Protein AF-A0A7S2JKL6-F1 (afdb_monomer)

Solvent-accessible surface area (backbone atoms only — not comparable to full-atom values): 9842 Å² total; per-residue (Å²): 144,80,83,82,85,79,84,84,79,91,78,81,78,87,81,76,80,72,81,74,70,82,68,76,76,74,74,83,72,77,76,78,55,70,67,56,38,49,52,52,31,56,63,64,42,52,59,34,51,50,16,35,74,69,52,39,92,66,71,89,55,72,91,71,68,68,82,74,81,75,79,76,69,54,67,70,46,53,72,76,42,50,67,68,73,52,48,35,47,57,35,20,49,51,19,27,51,52,41,49,51,34,44,43,39,83,54,45,84,79,69,67,76,50,66,58,54,54,28,49,53,41,50,49,24,59,75,70,69,45,67,48,63,40,17,19,50,48,18,30,67,65,36,51,65,60,36,52,73,72,64,55,46,54,75,80,79,78,86,125

Sequence (160 aa):
LLMPPAPASSYFPNLFSSSEKKINQPSELKPLSPRLCKALFCATMINPVISVCANEYRSLVPFLKRRSDRGRTAAVYRTIFYFARLKPRLLFVIGSALRALQLTTAVRLVFDPSIGVGAGLNLMALATASRWPSALLLGWAVSKPFWIFLRAGPPERKVQ

pLDDT: mean 76.05, std 14.05, range [48.41, 95.38]

Structure (mmCIF, N/CA/C/O backbone):
data_AF-A0A7S2JKL6-F1
#
_entry.id   AF-A0A7S2JKL6-F1
#
loop_
_atom_site.group_PDB
_atom_site.id
_atom_site.type_symbol
_atom_site.label_atom_id
_atom_site.label_alt_id
_atom_site.label_comp_id
_atom_site.label_asym_id
_atom_site.label_entity_id
_atom_site.label_seq_id
_atom_site.pdbx_PDB_ins_code
_atom_site.Cartn_x
_atom_site.Cartn_y
_atom_site.Cartn_z
_atom_site.occupancy
_atom_site.B_iso_or_equiv
_atom_site.auth_seq_id
_atom_site.auth_comp_id
_atom_site.auth_asym_id
_atom_site.auth_atom_id
_atom_site.pdbx_PDB_model_num
ATOM 1 N N . LEU A 1 1 ? -63.057 10.331 8.851 1.00 56.69 1 LEU A N 1
ATOM 2 C CA . LEU A 1 1 ? -63.066 9.389 7.708 1.00 56.69 1 LEU A CA 1
ATOM 3 C C . LEU A 1 1 ? -61.700 9.435 7.030 1.00 56.69 1 LEU A C 1
ATOM 5 O O . LEU A 1 1 ? -61.529 10.178 6.080 1.00 56.69 1 LEU A O 1
ATOM 9 N N . LEU A 1 2 ? -60.713 8.718 7.569 1.00 55.28 2 LEU A N 1
ATOM 10 C CA . LEU A 1 2 ? -59.395 8.513 6.954 1.00 55.28 2 LEU A CA 1
ATOM 11 C C . LEU A 1 2 ? -58.924 7.124 7.407 1.00 55.28 2 LEU A C 1
ATOM 13 O O . LEU A 1 2 ? -58.868 6.851 8.605 1.00 55.28 2 LEU A O 1
ATOM 17 N N . MET A 1 3 ? -58.752 6.230 6.434 1.00 56.31 3 MET A N 1
ATOM 18 C CA . MET A 1 3 ? -58.515 4.793 6.608 1.00 56.31 3 MET A CA 1
ATOM 19 C C . MET A 1 3 ? -57.124 4.488 7.190 1.00 56.31 3 MET A C 1
ATOM 21 O O . MET A 1 3 ? -56.181 5.233 6.919 1.00 56.31 3 MET A O 1
ATOM 25 N N . PRO A 1 4 ? -56.960 3.369 7.919 1.00 70.38 4 PRO A N 1
ATOM 26 C CA . PRO A 1 4 ? -55.643 2.850 8.276 1.00 70.38 4 PRO A CA 1
ATOM 27 C C . PRO A 1 4 ? -54.929 2.220 7.058 1.00 70.38 4 PRO A C 1
ATOM 29 O O . PRO A 1 4 ? -55.597 1.699 6.159 1.00 70.38 4 PRO A O 1
ATOM 32 N N . PRO A 1 5 ? -53.582 2.239 7.011 1.00 68.50 5 PRO A N 1
ATOM 33 C CA . PRO A 1 5 ? -52.814 1.624 5.932 1.00 68.50 5 PRO A CA 1
ATOM 34 C C . PRO A 1 5 ? -52.840 0.090 6.013 1.00 68.50 5 PRO A C 1
ATOM 36 O O . PRO A 1 5 ? -52.746 -0.501 7.089 1.00 68.50 5 PRO A O 1
ATOM 39 N N . ALA A 1 6 ? -52.958 -0.544 4.846 1.00 66.38 6 ALA A N 1
ATOM 40 C CA . ALA A 1 6 ? -52.971 -1.992 4.676 1.00 66.38 6 ALA A CA 1
ATOM 41 C C . ALA A 1 6 ? -51.590 -2.628 4.954 1.00 66.38 6 ALA A C 1
ATOM 43 O O . ALA A 1 6 ? -50.562 -2.021 4.639 1.00 66.38 6 ALA A O 1
ATOM 44 N N . PRO A 1 7 ? -51.536 -3.864 5.488 1.00 64.12 7 PRO A N 1
ATOM 45 C CA . PRO A 1 7 ? -50.284 -4.588 5.680 1.00 64.12 7 PRO A CA 1
ATOM 46 C C . PRO A 1 7 ? -49.712 -5.043 4.329 1.00 64.12 7 PRO A C 1
ATOM 48 O O . PRO A 1 7 ? -50.353 -5.786 3.582 1.00 64.12 7 PRO A O 1
ATOM 51 N N . ALA A 1 8 ? -48.490 -4.605 4.013 1.00 63.81 8 ALA A N 1
ATOM 52 C CA . ALA A 1 8 ? -47.764 -5.054 2.832 1.00 63.81 8 ALA A CA 1
ATOM 53 C C . ALA A 1 8 ? -47.378 -6.532 2.991 1.00 63.81 8 ALA A C 1
ATOM 55 O O . ALA A 1 8 ? -46.540 -6.906 3.811 1.00 63.81 8 ALA A O 1
ATOM 56 N N . SER A 1 9 ? -48.067 -7.353 2.205 1.00 57.69 9 SER A N 1
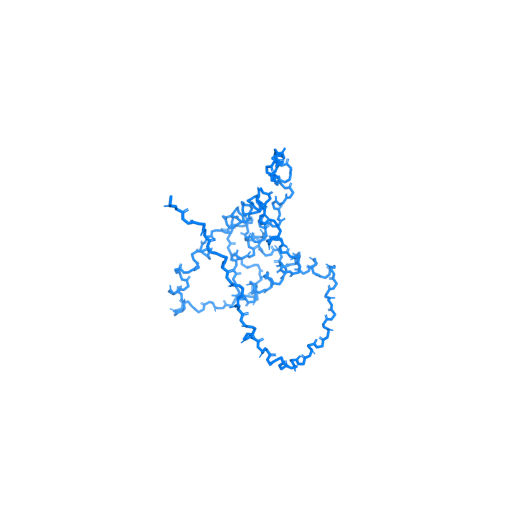ATOM 57 C CA . SER A 1 9 ? -47.956 -8.799 2.119 1.00 57.69 9 SER A CA 1
ATOM 58 C C . SER A 1 9 ? -46.549 -9.258 1.724 1.00 57.69 9 SER A C 1
ATOM 60 O O . SER A 1 9 ? -45.962 -8.826 0.733 1.00 57.69 9 SER A O 1
ATOM 62 N N . SER A 1 10 ? -46.042 -10.182 2.527 1.00 58.50 10 SER A N 1
ATOM 63 C CA . SER A 1 10 ? -44.852 -10.998 2.356 1.00 58.50 10 SER A CA 1
ATOM 64 C C . SER A 1 10 ? -45.034 -12.050 1.256 1.00 58.50 10 SER A C 1
ATOM 66 O O . SER A 1 10 ? -45.542 -13.127 1.544 1.00 58.50 10 SER A O 1
ATOM 68 N N . TYR A 1 11 ? -44.584 -11.788 0.026 1.00 50.41 11 TYR A N 1
ATOM 69 C CA . TYR A 1 11 ? -44.422 -12.826 -1.004 1.00 50.41 11 TYR A CA 1
ATOM 70 C C . TYR A 1 11 ? -43.286 -12.472 -1.975 1.00 50.41 11 TYR A C 1
ATOM 72 O O . TYR A 1 11 ? -43.510 -11.913 -3.043 1.00 50.41 11 TYR A O 1
ATOM 80 N N . PHE A 1 12 ? -42.053 -12.839 -1.620 1.00 58.19 12 PHE A N 1
ATOM 81 C CA . PHE A 1 12 ? -41.005 -13.088 -2.612 1.00 58.19 12 PHE A CA 1
ATOM 82 C C . PHE A 1 12 ? -40.771 -14.601 -2.668 1.00 58.19 12 PHE A C 1
ATOM 84 O O . PHE A 1 12 ? -40.204 -15.159 -1.726 1.00 58.19 12 PHE A O 1
ATOM 91 N N . PRO A 1 13 ? -41.238 -15.299 -3.717 1.00 56.22 13 PRO A N 1
ATOM 92 C CA . PRO A 1 13 ? -40.953 -16.713 -3.881 1.00 56.22 13 PRO A CA 1
ATOM 93 C C . PRO A 1 13 ? -39.463 -16.903 -4.184 1.00 56.22 13 PRO A C 1
ATOM 95 O O . PRO A 1 13 ? -38.882 -16.219 -5.028 1.00 56.22 13 PRO A O 1
ATOM 98 N N . ASN A 1 14 ? -38.863 -17.850 -3.467 1.00 52.84 14 ASN A N 1
ATOM 99 C CA . ASN A 1 14 ? -37.499 -18.343 -3.629 1.00 52.84 14 ASN A CA 1
ATOM 100 C C . ASN A 1 14 ? -37.265 -18.868 -5.058 1.00 52.84 14 ASN A C 1
ATOM 102 O O . ASN A 1 14 ? -37.417 -20.057 -5.324 1.00 52.84 14 ASN A O 1
ATOM 106 N N . LEU A 1 15 ? -36.889 -17.980 -5.979 1.00 56.62 15 LEU A N 1
ATOM 107 C CA . LEU A 1 15 ? -36.616 -18.291 -7.390 1.00 56.62 15 LEU A CA 1
ATOM 108 C C . LEU A 1 15 ? -35.116 -18.359 -7.717 1.00 56.62 15 LEU A C 1
ATOM 110 O O . LEU A 1 15 ? -34.722 -18.298 -8.876 1.00 56.62 15 LEU A O 1
ATOM 114 N N . PHE A 1 16 ? -34.272 -18.545 -6.701 1.00 56.09 16 PHE A N 1
ATOM 115 C CA . PHE A 1 16 ? -32.878 -18.951 -6.876 1.00 56.09 16 PHE A CA 1
ATOM 116 C C . PHE A 1 16 ? -32.706 -20.395 -6.406 1.00 56.09 16 PHE A C 1
ATOM 118 O O . PHE A 1 16 ? -32.078 -20.683 -5.390 1.00 56.09 16 PHE A O 1
ATOM 125 N N . SER A 1 17 ? -33.278 -21.321 -7.179 1.00 49.59 17 SER A N 1
ATOM 126 C CA . SER A 1 17 ? -32.858 -22.722 -7.180 1.00 49.59 17 SER A CA 1
ATOM 127 C C . SER A 1 17 ? -31.465 -22.785 -7.808 1.00 49.59 17 SER A C 1
ATOM 129 O O . SER A 1 17 ? -31.304 -23.079 -8.994 1.00 49.59 17 SER A O 1
ATOM 131 N N . SER A 1 18 ? -30.458 -22.431 -7.011 1.00 49.31 18 SER A N 1
ATOM 132 C CA . SER A 1 18 ? -29.049 -22.618 -7.326 1.00 49.31 18 SER A CA 1
ATOM 133 C C . SER A 1 18 ? -28.808 -24.099 -7.576 1.00 49.31 18 SER A C 1
ATOM 135 O O . SER A 1 18 ? -28.684 -24.898 -6.653 1.00 49.31 18 SER A O 1
ATOM 137 N N . SER A 1 19 ? -28.731 -24.464 -8.852 1.00 51.53 19 SER A N 1
ATOM 138 C CA . SER A 1 19 ? -28.048 -25.670 -9.293 1.00 51.53 19 SER A CA 1
ATOM 139 C C . SER A 1 19 ? -26.572 -25.513 -8.921 1.00 51.53 19 SER A C 1
ATOM 141 O O . SER A 1 19 ? -25.751 -25.115 -9.750 1.00 51.53 19 SER A O 1
ATOM 143 N N . GLU A 1 20 ? -26.241 -25.786 -7.658 1.00 53.03 20 GLU A N 1
ATOM 144 C CA . GLU A 1 20 ? -24.879 -25.960 -7.169 1.00 53.03 20 GLU A CA 1
ATOM 145 C C . GLU A 1 20 ? -24.273 -27.155 -7.903 1.00 53.03 20 GLU A C 1
ATOM 147 O O . GLU A 1 20 ? -24.290 -28.303 -7.458 1.00 53.03 20 GLU A O 1
ATOM 152 N N . LYS A 1 21 ? -23.716 -26.880 -9.086 1.00 53.75 21 LYS A N 1
ATOM 153 C CA . LYS A 1 21 ? -22.647 -27.704 -9.628 1.00 53.75 21 LYS A CA 1
ATOM 154 C C . LYS A 1 21 ? -21.619 -27.821 -8.510 1.00 53.75 21 LYS A C 1
ATOM 156 O O . LYS A 1 21 ? -21.049 -26.811 -8.106 1.00 53.75 21 LYS A O 1
ATOM 161 N N . LYS A 1 22 ? -21.415 -29.048 -8.025 1.00 48.41 22 LYS A N 1
ATOM 162 C CA . LYS A 1 22 ? -20.293 -29.478 -7.185 1.00 48.41 22 LYS A CA 1
ATOM 163 C C . LYS A 1 22 ? -18.999 -29.068 -7.897 1.00 48.41 22 LYS A C 1
ATOM 165 O O . LYS A 1 22 ? -18.426 -29.825 -8.675 1.00 48.41 22 LYS A O 1
ATOM 170 N N . ILE A 1 23 ? -18.592 -27.816 -7.717 1.00 62.75 23 ILE A N 1
ATOM 171 C CA . ILE A 1 23 ? -17.283 -27.331 -8.124 1.00 62.75 23 ILE A CA 1
ATOM 172 C C . ILE A 1 23 ? -16.330 -28.091 -7.219 1.00 62.75 23 ILE A C 1
ATOM 174 O O . ILE A 1 23 ? -16.382 -27.945 -5.999 1.00 62.75 23 ILE A O 1
ATOM 178 N N . ASN A 1 24 ? -15.553 -28.981 -7.836 1.00 58.41 24 ASN A N 1
ATOM 179 C CA . ASN A 1 24 ? -14.502 -29.759 -7.200 1.00 58.41 24 ASN A CA 1
ATOM 180 C C . ASN A 1 24 ? -13.795 -28.890 -6.160 1.00 58.41 24 ASN A C 1
ATOM 182 O O . ASN A 1 24 ? -13.234 -27.853 -6.521 1.00 58.41 24 ASN A O 1
ATOM 186 N N . GLN A 1 25 ? -13.889 -29.289 -4.885 1.00 57.91 25 GLN A N 1
ATOM 187 C CA . GLN A 1 25 ? -13.210 -28.604 -3.793 1.00 57.91 25 GLN A CA 1
ATOM 188 C C . GLN A 1 25 ? -11.745 -28.433 -4.204 1.00 57.91 25 GLN A C 1
ATOM 190 O O . GLN A 1 25 ? -11.070 -29.441 -4.436 1.00 57.91 25 GLN A O 1
ATOM 195 N N . PRO A 1 26 ? -11.255 -27.191 -4.366 1.00 60.66 26 PRO A N 1
ATOM 196 C CA . PRO A 1 26 ? -9.849 -26.977 -4.636 1.00 60.66 26 PRO A CA 1
ATOM 197 C C . PRO A 1 26 ? -9.093 -27.579 -3.457 1.00 60.66 26 PRO A C 1
ATOM 199 O O . PRO A 1 26 ? -9.342 -27.210 -2.311 1.00 60.66 26 PRO A O 1
ATOM 202 N N . SER A 1 27 ? -8.231 -28.551 -3.755 1.00 69.44 27 SER A N 1
ATOM 203 C CA . SER A 1 27 ? -7.309 -29.187 -2.816 1.00 69.44 27 SER A CA 1
ATOM 204 C C . SER A 1 27 ? -6.823 -28.170 -1.786 1.00 69.44 27 SER A C 1
ATOM 206 O O . SER A 1 27 ? -6.247 -27.156 -2.190 1.00 69.44 27 SER A O 1
ATOM 208 N N . GLU A 1 28 ? -7.099 -28.421 -0.498 1.00 71.19 28 GLU A N 1
ATOM 209 C CA . GLU A 1 28 ? -6.776 -27.522 0.614 1.00 71.19 28 GLU A CA 1
ATOM 210 C C . GLU A 1 28 ? -5.312 -27.074 0.531 1.00 71.19 28 GLU A C 1
ATOM 212 O O . GLU A 1 28 ? -4.374 -27.783 0.905 1.00 71.19 28 GLU A O 1
ATOM 217 N N . LEU A 1 29 ? -5.107 -25.869 0.008 1.00 75.31 29 LEU A N 1
ATOM 218 C CA . LEU A 1 29 ? -3.808 -25.225 -0.004 1.00 75.31 29 LEU A CA 1
ATOM 219 C C . LEU A 1 29 ? -3.472 -24.886 1.445 1.00 75.31 29 LEU A C 1
ATOM 221 O O . LEU A 1 29 ? -4.105 -24.017 2.047 1.00 75.31 29 LEU A O 1
ATOM 225 N N . LYS A 1 30 ? -2.471 -25.575 2.007 1.00 83.62 30 LYS A N 1
ATOM 226 C CA . LYS A 1 30 ? -1.970 -25.268 3.349 1.00 83.62 30 LYS A CA 1
ATOM 227 C C . LYS A 1 30 ? -1.635 -23.772 3.422 1.00 83.62 30 LYS A C 1
ATOM 229 O O . LYS A 1 30 ? -0.841 -23.297 2.603 1.00 83.62 30 LYS A O 1
ATOM 234 N N . PRO A 1 31 ? -2.214 -23.023 4.376 1.00 83.56 31 PRO A N 1
ATOM 235 C CA . PRO A 1 31 ? -1.963 -21.596 4.482 1.00 83.56 31 PRO A CA 1
ATOM 236 C C . PRO A 1 31 ? -0.472 -21.347 4.723 1.00 83.56 31 PRO A C 1
ATOM 238 O O . PRO A 1 31 ? 0.174 -22.033 5.519 1.00 83.56 31 PRO A O 1
ATOM 241 N N . LEU A 1 32 ? 0.087 -20.357 4.022 1.00 83.12 32 LEU A N 1
ATOM 242 C CA . LEU A 1 32 ? 1.479 -19.958 4.209 1.00 83.12 32 LEU A CA 1
ATOM 243 C C . LEU A 1 32 ? 1.732 -19.543 5.661 1.00 83.12 32 LEU A C 1
ATOM 245 O O . LEU A 1 32 ? 0.938 -18.827 6.274 1.00 83.12 32 LEU A O 1
ATOM 249 N N . SER A 1 33 ? 2.889 -19.949 6.189 1.00 89.69 33 SER A N 1
ATOM 250 C CA . SER A 1 33 ? 3.310 -19.561 7.534 1.00 89.69 33 SER A CA 1
ATOM 251 C C . SER A 1 33 ? 3.326 -18.030 7.675 1.00 89.69 33 SER A C 1
ATOM 253 O O . SER A 1 33 ? 3.933 -17.348 6.841 1.00 89.69 33 SER A O 1
ATOM 255 N N . PRO A 1 34 ? 2.759 -17.459 8.757 1.00 85.25 34 PRO A N 1
ATOM 256 C CA . PRO A 1 34 ? 2.760 -16.014 8.991 1.00 85.25 34 PRO A CA 1
ATOM 257 C C . PRO A 1 34 ? 4.159 -15.388 8.959 1.00 85.25 34 PRO A C 1
ATOM 259 O O . PRO A 1 34 ? 4.314 -14.225 8.585 1.00 85.25 34 PRO A O 1
ATOM 262 N N . ARG A 1 35 ? 5.193 -16.155 9.335 1.00 87.50 35 ARG A N 1
ATOM 263 C CA . ARG A 1 35 ? 6.595 -15.715 9.290 1.00 87.50 35 ARG A CA 1
ATOM 264 C C . ARG A 1 35 ? 7.071 -15.497 7.854 1.00 87.50 35 ARG A C 1
ATOM 266 O O . ARG A 1 35 ? 7.705 -14.483 7.583 1.00 87.50 35 ARG A O 1
ATOM 273 N N . LEU A 1 36 ? 6.708 -16.396 6.938 1.00 87.44 36 LEU A N 1
ATOM 274 C CA . LEU A 1 36 ? 7.037 -16.271 5.518 1.00 87.44 36 LEU A CA 1
ATOM 275 C C . LEU A 1 36 ? 6.305 -15.090 4.884 1.00 87.44 36 LEU A C 1
ATOM 277 O O . LEU A 1 36 ? 6.929 -14.306 4.178 1.00 87.44 36 LEU A O 1
ATOM 281 N N . CYS A 1 37 ? 5.023 -14.893 5.199 1.00 84.56 37 CYS A N 1
ATOM 282 C CA . CYS A 1 37 ? 4.271 -13.732 4.717 1.00 84.56 37 CYS A CA 1
ATOM 283 C C . CYS A 1 37 ? 4.912 -12.411 5.162 1.00 84.56 37 CYS A C 1
ATOM 285 O O . CYS A 1 37 ? 5.039 -11.490 4.360 1.00 84.56 37 CYS A O 1
ATOM 287 N N . LYS A 1 38 ? 5.370 -12.327 6.419 1.00 83.38 38 LYS A N 1
ATOM 288 C CA . LYS A 1 38 ? 6.109 -11.160 6.921 1.00 83.38 38 LYS A CA 1
ATOM 289 C C . LYS A 1 38 ? 7.446 -10.981 6.205 1.00 83.38 38 LYS A C 1
ATOM 291 O O . LYS A 1 38 ? 7.749 -9.870 5.792 1.00 83.38 38 LYS A O 1
ATOM 296 N N . ALA A 1 39 ? 8.219 -12.051 6.027 1.00 85.94 39 ALA A N 1
ATOM 297 C CA . ALA A 1 39 ? 9.499 -11.989 5.324 1.00 85.94 39 ALA A CA 1
ATOM 298 C C . ALA A 1 39 ? 9.326 -11.521 3.869 1.00 85.94 39 ALA A C 1
ATOM 300 O O . ALA A 1 39 ? 10.023 -10.609 3.432 1.00 85.94 39 ALA A O 1
ATOM 301 N N . LEU A 1 40 ? 8.344 -12.072 3.149 1.00 85.12 40 LEU A N 1
ATOM 302 C CA . LEU A 1 40 ? 7.994 -11.664 1.787 1.00 85.12 40 LEU A CA 1
ATOM 303 C C . LEU A 1 40 ? 7.506 -10.216 1.738 1.00 85.12 40 LEU A C 1
ATOM 305 O 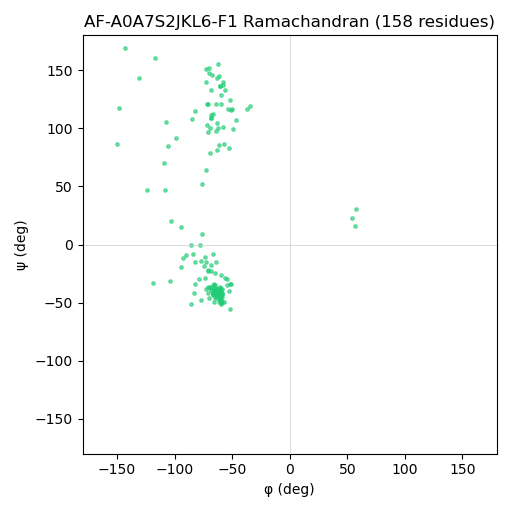O . LEU A 1 40 ? 7.909 -9.456 0.858 1.00 85.12 40 LEU A O 1
ATOM 309 N N . PHE A 1 41 ? 6.677 -9.802 2.695 1.00 82.94 41 PHE A N 1
ATOM 310 C CA . PHE A 1 41 ? 6.241 -8.414 2.796 1.00 82.94 41 PHE A CA 1
ATOM 311 C C . PHE A 1 41 ? 7.435 -7.472 2.993 1.00 82.94 41 PHE A C 1
ATOM 313 O O . PHE A 1 41 ? 7.603 -6.533 2.221 1.00 82.94 41 PHE A O 1
ATOM 320 N N . CYS A 1 42 ? 8.320 -7.758 3.951 1.00 84.19 42 CYS A N 1
ATOM 321 C CA . CYS A 1 42 ? 9.519 -6.957 4.192 1.00 84.19 42 CYS A CA 1
ATOM 322 C C . CYS A 1 42 ? 10.434 -6.912 2.961 1.00 84.19 42 CYS A C 1
ATOM 324 O O . CYS A 1 42 ? 10.832 -5.829 2.541 1.00 84.19 42 CYS A O 1
ATOM 326 N N . ALA A 1 43 ? 10.713 -8.060 2.339 1.00 84.00 43 ALA A N 1
ATOM 327 C CA . ALA A 1 43 ? 11.566 -8.141 1.154 1.00 84.00 43 ALA A CA 1
ATOM 328 C C . ALA A 1 43 ? 10.997 -7.326 -0.019 1.00 84.00 43 ALA A C 1
ATOM 330 O O . ALA A 1 43 ? 11.719 -6.589 -0.690 1.00 84.00 43 ALA A O 1
ATOM 331 N N . THR A 1 44 ? 9.683 -7.397 -0.236 1.00 79.94 44 THR A N 1
ATOM 332 C CA . THR A 1 44 ? 9.014 -6.647 -1.307 1.00 79.94 44 THR A CA 1
ATOM 333 C C . THR A 1 44 ? 8.871 -5.149 -0.988 1.00 79.94 44 THR A C 1
ATOM 335 O O . THR A 1 44 ? 8.694 -4.347 -1.906 1.00 79.94 44 THR A O 1
ATOM 338 N N . MET A 1 45 ? 8.984 -4.739 0.281 1.00 80.88 45 MET A N 1
ATOM 339 C CA . MET A 1 45 ? 8.908 -3.338 0.724 1.00 80.88 45 MET A CA 1
ATOM 340 C C . MET A 1 45 ? 10.226 -2.561 0.582 1.00 80.88 45 MET A C 1
ATOM 342 O O . MET A 1 45 ? 10.208 -1.332 0.569 1.00 80.88 45 MET A O 1
ATOM 346 N N . ILE A 1 46 ? 11.362 -3.233 0.385 1.00 84.38 46 ILE A N 1
ATOM 347 C CA . ILE A 1 46 ? 12.661 -2.563 0.196 1.00 84.38 46 ILE A CA 1
ATOM 348 C C . ILE A 1 46 ? 12.628 -1.625 -1.027 1.00 84.38 46 ILE A C 1
ATOM 350 O O . ILE A 1 46 ? 13.026 -0.463 -0.946 1.00 84.38 46 ILE A O 1
ATOM 354 N N . ASN A 1 47 ? 12.079 -2.094 -2.152 1.00 79.25 47 ASN A N 1
ATOM 355 C CA . ASN A 1 47 ? 11.964 -1.305 -3.384 1.00 79.25 47 ASN A CA 1
ATOM 356 C C . ASN A 1 47 ? 11.143 -0.007 -3.227 1.00 79.25 47 ASN A C 1
ATOM 358 O O . ASN A 1 47 ? 11.630 1.054 -3.637 1.00 79.25 47 ASN A O 1
ATOM 362 N N . PRO A 1 48 ? 9.913 -0.030 -2.672 1.00 78.38 48 PRO A N 1
ATOM 363 C CA . PRO A 1 48 ? 9.151 1.195 -2.462 1.00 78.38 48 PRO A CA 1
ATOM 364 C C . PRO A 1 48 ? 9.791 2.119 -1.423 1.00 78.38 48 PRO A C 1
ATOM 366 O O . PRO A 1 48 ? 9.758 3.325 -1.646 1.00 78.38 48 PRO A O 1
ATOM 369 N N . VAL A 1 49 ? 10.431 1.605 -0.360 1.00 82.62 49 VAL A N 1
ATOM 370 C CA . VAL A 1 49 ? 11.155 2.451 0.614 1.00 82.62 49 VAL A CA 1
ATOM 371 C C . VAL A 1 49 ? 12.216 3.275 -0.100 1.00 82.62 49 VAL A C 1
ATOM 373 O O . VAL A 1 49 ? 12.239 4.499 0.006 1.00 82.62 49 VAL A O 1
ATOM 376 N N . ILE A 1 50 ? 13.033 2.620 -0.919 1.00 82.06 50 ILE A N 1
ATOM 377 C CA . ILE A 1 50 ? 14.105 3.290 -1.652 1.00 82.06 50 ILE A CA 1
ATOM 378 C C . ILE A 1 50 ? 13.534 4.267 -2.681 1.00 82.06 50 ILE A C 1
ATOM 380 O O . ILE A 1 50 ? 14.035 5.382 -2.804 1.00 82.06 50 ILE A O 1
ATOM 384 N N . SER A 1 51 ? 12.442 3.904 -3.361 1.00 77.00 51 SER A N 1
ATOM 385 C CA . SER A 1 51 ? 11.758 4.798 -4.308 1.00 77.00 51 SER A CA 1
ATOM 386 C C . SER A 1 51 ? 11.201 6.057 -3.627 1.00 77.00 51 SER A C 1
ATOM 388 O O . SER A 1 51 ? 11.253 7.149 -4.192 1.00 77.00 51 SER A O 1
ATOM 390 N N . VAL A 1 52 ? 10.677 5.932 -2.403 1.00 77.94 52 VAL A N 1
ATOM 391 C CA . VAL A 1 52 ? 10.182 7.063 -1.601 1.00 77.94 52 VAL A CA 1
ATOM 392 C C . VAL A 1 52 ? 11.344 7.935 -1.117 1.00 77.94 52 VAL A C 1
ATOM 394 O O . VAL A 1 52 ? 11.297 9.158 -1.287 1.00 77.94 52 VAL A O 1
ATOM 397 N N . CYS A 1 53 ? 12.413 7.329 -0.593 1.00 81.44 53 CYS A N 1
ATOM 398 C CA . CYS A 1 53 ? 13.614 8.042 -0.155 1.00 81.44 53 CYS A CA 1
ATOM 399 C C . CYS A 1 53 ? 14.263 8.814 -1.314 1.00 81.44 53 CYS A C 1
ATOM 401 O O . CYS A 1 53 ? 14.481 10.021 -1.201 1.00 81.44 53 CYS A O 1
ATOM 403 N N . ALA A 1 54 ? 14.470 8.160 -2.459 1.00 81.81 54 ALA A N 1
ATOM 404 C CA . ALA A 1 54 ? 15.049 8.764 -3.657 1.00 81.81 54 ALA A CA 1
ATOM 405 C C . ALA A 1 54 ? 14.092 9.725 -4.388 1.00 81.81 54 ALA A C 1
ATOM 407 O O . ALA A 1 54 ? 14.535 10.494 -5.232 1.00 81.81 54 ALA A O 1
ATOM 408 N N . ASN A 1 55 ? 12.788 9.698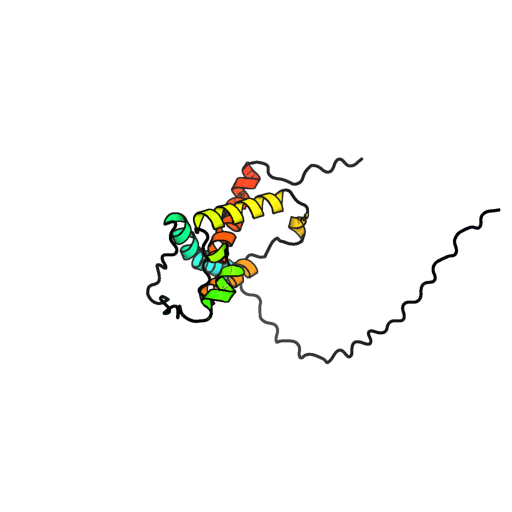 -4.077 1.00 82.25 55 ASN A N 1
ATOM 409 C CA . ASN A 1 55 ? 11.729 10.436 -4.785 1.00 82.25 55 ASN A CA 1
ATOM 410 C C . ASN A 1 55 ? 11.630 10.135 -6.292 1.00 82.25 55 ASN A C 1
ATOM 412 O O . ASN A 1 55 ? 10.985 10.869 -7.042 1.00 82.25 55 ASN A O 1
ATOM 416 N N . GLU A 1 56 ? 12.253 9.050 -6.730 1.00 78.81 56 GLU A N 1
ATOM 417 C CA . GLU A 1 56 ? 12.323 8.619 -8.114 1.00 78.81 56 GLU A CA 1
ATOM 418 C C . GLU A 1 56 ? 11.951 7.145 -8.190 1.00 78.81 56 GLU A C 1
ATOM 420 O O . GLU A 1 56 ? 12.323 6.337 -7.340 1.00 78.81 56 GLU A O 1
ATOM 425 N N . TYR A 1 57 ? 11.258 6.763 -9.259 1.00 67.81 57 TYR A N 1
ATOM 426 C CA . TYR A 1 57 ? 10.966 5.363 -9.564 1.00 67.81 57 TYR A CA 1
ATOM 427 C C . TYR A 1 57 ? 12.196 4.646 -10.140 1.00 67.81 57 TYR A C 1
ATOM 429 O O . TYR A 1 57 ? 12.142 4.048 -11.222 1.00 67.81 57 TYR A O 1
ATOM 437 N N . ARG A 1 58 ? 13.331 4.736 -9.449 1.00 66.44 58 ARG A N 1
ATOM 438 C CA . ARG A 1 58 ? 14.572 4.086 -9.852 1.00 66.44 58 ARG A CA 1
ATOM 439 C C . ARG A 1 58 ? 14.539 2.653 -9.329 1.00 66.44 58 ARG A C 1
ATOM 441 O O . ARG A 1 58 ? 14.602 2.413 -8.131 1.00 66.44 58 ARG A O 1
ATOM 448 N N . SER A 1 59 ? 14.373 1.688 -10.233 1.00 62.12 59 SER A N 1
ATOM 449 C CA . SER A 1 59 ? 14.480 0.277 -9.858 1.00 62.12 59 SER A CA 1
ATOM 450 C C . SER A 1 59 ? 15.946 -0.036 -9.578 1.00 62.12 59 SER A C 1
ATOM 452 O O . SER A 1 59 ? 16.782 0.141 -10.463 1.00 62.12 59 SER A O 1
ATOM 454 N N . LEU A 1 60 ? 16.251 -0.485 -8.359 1.00 63.19 60 LEU A N 1
ATOM 455 C CA . LEU A 1 60 ? 17.590 -0.948 -7.989 1.00 63.19 60 LEU A CA 1
ATOM 456 C C . LEU A 1 60 ? 17.941 -2.314 -8.574 1.00 63.19 60 LEU A C 1
ATOM 458 O O . LEU A 1 60 ? 19.094 -2.720 -8.503 1.00 63.19 60 LEU A O 1
ATOM 462 N N . VAL A 1 61 ? 16.963 -3.024 -9.139 1.00 62.88 61 VAL A N 1
ATOM 463 C CA . VAL A 1 61 ? 17.165 -4.355 -9.707 1.00 62.88 61 VAL A CA 1
ATOM 464 C C . VAL A 1 61 ? 17.315 -4.199 -11.226 1.00 62.88 61 VAL A C 1
ATOM 466 O O . VAL A 1 61 ? 16.306 -4.195 -11.937 1.00 62.88 61 VAL A O 1
ATOM 469 N N . PRO A 1 62 ? 18.543 -4.044 -11.764 1.00 58.06 62 PRO A N 1
ATOM 470 C CA . PRO A 1 62 ? 18.757 -3.833 -13.198 1.00 58.06 62 PRO A CA 1
ATOM 471 C C . PRO A 1 62 ? 18.211 -4.989 -14.050 1.00 58.06 62 PRO A C 1
ATOM 473 O O . PRO A 1 62 ? 17.789 -4.762 -15.181 1.00 58.06 62 PRO A O 1
ATOM 476 N N . PHE A 1 63 ? 18.122 -6.199 -13.485 1.00 59.06 63 PHE A N 1
ATOM 477 C CA . PHE A 1 63 ? 17.553 -7.384 -14.136 1.00 59.06 63 PHE A CA 1
ATOM 478 C C . PHE A 1 63 ? 16.054 -7.278 -14.452 1.00 59.06 63 PHE A C 1
ATOM 480 O O . PHE A 1 63 ? 15.581 -7.911 -15.389 1.00 59.06 63 PHE A O 1
ATOM 487 N N . LEU A 1 64 ? 15.300 -6.444 -13.728 1.00 56.75 64 LEU A N 1
ATOM 488 C CA . LEU A 1 64 ? 13.868 -6.217 -13.971 1.00 56.75 64 LEU A CA 1
ATOM 489 C C . LEU A 1 64 ? 13.601 -4.999 -14.864 1.00 56.75 64 LEU A C 1
ATOM 491 O O . LEU A 1 64 ? 12.464 -4.528 -14.958 1.00 56.75 64 LEU A O 1
ATOM 495 N N . LYS A 1 65 ? 14.624 -4.480 -15.555 1.00 56.00 65 LYS A N 1
ATOM 496 C CA . LYS A 1 65 ? 14.496 -3.403 -16.545 1.00 56.00 65 LYS A CA 1
ATOM 497 C C . LYS A 1 65 ? 13.823 -3.937 -17.818 1.00 56.00 65 LYS A C 1
ATOM 499 O O . LYS A 1 65 ? 14.415 -3.984 -18.891 1.00 56.00 65 LYS A O 1
ATOM 504 N N . ARG A 1 66 ? 12.561 -4.358 -17.701 1.00 54.12 66 ARG A N 1
ATOM 505 C CA . ARG A 1 66 ? 11.729 -4.772 -18.831 1.00 54.12 66 ARG A CA 1
ATOM 506 C C . ARG A 1 66 ? 11.521 -3.547 -19.722 1.00 54.12 66 ARG A C 1
ATOM 508 O O . ARG A 1 66 ? 11.048 -2.512 -19.248 1.00 54.12 66 ARG A O 1
ATOM 515 N N . ARG A 1 67 ? 11.937 -3.650 -20.990 1.00 50.41 67 ARG A N 1
ATOM 516 C CA . ARG A 1 67 ? 11.676 -2.670 -22.057 1.00 50.41 67 ARG A CA 1
ATOM 517 C C . ARG A 1 67 ? 10.192 -2.295 -22.001 1.00 50.41 67 ARG A C 1
ATOM 519 O O . ARG A 1 67 ? 9.333 -3.109 -22.314 1.00 50.41 67 ARG A O 1
ATOM 526 N N . SER A 1 68 ? 9.894 -1.086 -21.538 1.00 52.84 68 SER A N 1
ATOM 527 C CA . SER A 1 68 ? 8.550 -0.525 -21.635 1.00 52.84 68 SER A CA 1
ATOM 528 C C . SER A 1 68 ? 8.326 -0.186 -23.104 1.00 52.84 68 SER A C 1
ATOM 530 O O . SER A 1 68 ? 8.878 0.796 -23.600 1.00 52.84 68 SER A O 1
ATOM 532 N N . ASP A 1 69 ? 7.565 -1.029 -23.798 1.00 51.00 69 ASP A N 1
ATOM 533 C CA . ASP A 1 69 ? 7.044 -0.738 -25.130 1.00 51.00 69 ASP A CA 1
ATOM 534 C C . ASP A 1 69 ? 6.080 0.451 -25.014 1.00 51.00 69 ASP A C 1
ATOM 536 O O . ASP A 1 69 ? 4.938 0.338 -24.568 1.00 51.00 69 ASP A O 1
ATOM 540 N N . ARG A 1 70 ? 6.594 1.645 -25.315 1.00 52.75 70 ARG A N 1
ATOM 541 C CA . ARG A 1 70 ? 5.965 2.950 -25.041 1.00 52.75 70 ARG A CA 1
ATOM 542 C C . ARG A 1 70 ? 4.840 3.340 -26.011 1.00 52.75 70 ARG A C 1
ATOM 544 O O . ARG A 1 70 ? 4.281 4.422 -25.859 1.00 52.75 70 ARG A O 1
ATOM 551 N N . GLY A 1 71 ? 4.517 2.516 -27.007 1.00 54.47 71 GLY A N 1
ATOM 552 C CA . GLY A 1 71 ? 3.835 2.991 -28.217 1.00 54.47 71 GLY A CA 1
ATOM 553 C C . GLY A 1 71 ? 2.306 3.081 -28.174 1.00 54.47 71 GLY A C 1
ATOM 554 O O . GLY A 1 71 ? 1.759 4.113 -28.545 1.00 54.47 71 GLY A O 1
ATOM 555 N N . ARG A 1 72 ? 1.589 2.018 -27.773 1.00 52.66 72 ARG A N 1
ATOM 556 C CA . ARG A 1 72 ? 0.148 1.885 -28.110 1.00 52.66 72 ARG A CA 1
ATOM 557 C C . ARG A 1 72 ? -0.827 1.819 -26.935 1.00 52.66 72 ARG A C 1
ATOM 559 O O . ARG A 1 72 ? -1.909 2.383 -27.025 1.00 52.66 72 ARG A O 1
ATOM 566 N N . THR A 1 73 ? -0.455 1.231 -25.802 1.00 54.75 73 THR A N 1
ATOM 567 C CA . THR A 1 73 ? -1.319 1.169 -24.602 1.00 54.75 73 THR A CA 1
ATOM 568 C C . THR A 1 73 ? -1.240 2.426 -23.726 1.00 54.75 73 THR A C 1
ATOM 570 O O . THR A 1 73 ? -2.044 2.607 -22.820 1.00 54.75 73 THR A O 1
ATOM 573 N N . ALA A 1 74 ? -0.320 3.353 -24.004 1.00 57.38 74 ALA A N 1
ATOM 574 C CA . ALA A 1 74 ? -0.060 4.510 -23.146 1.00 57.38 74 ALA A CA 1
ATOM 575 C C . ALA A 1 74 ? -1.196 5.553 -23.093 1.00 57.38 74 ALA A C 1
ATOM 577 O O . ALA A 1 74 ? -1.265 6.306 -22.123 1.00 57.38 74 ALA A O 1
ATOM 578 N N . ALA A 1 75 ? -2.077 5.628 -24.097 1.00 60.62 75 ALA A N 1
ATOM 579 C CA . ALA A 1 75 ? -3.108 6.669 -24.165 1.00 60.62 75 ALA A CA 1
ATOM 580 C C . ALA A 1 75 ? -4.293 6.401 -23.221 1.00 60.62 75 ALA A C 1
ATOM 582 O O . ALA A 1 75 ? -4.656 7.275 -22.442 1.00 60.62 75 ALA A O 1
ATOM 583 N N . VAL A 1 76 ? -4.834 5.178 -23.217 1.00 60.56 76 VAL A N 1
ATOM 584 C CA . VAL A 1 76 ? -5.962 4.793 -22.342 1.00 60.56 76 VAL A CA 1
ATOM 585 C C . VAL A 1 76 ? -5.516 4.698 -20.879 1.00 60.56 76 VAL A C 1
ATOM 587 O O . VAL A 1 76 ? -6.221 5.122 -19.964 1.00 60.56 76 VAL A O 1
ATOM 590 N N . TYR A 1 77 ? -4.290 4.223 -20.644 1.00 58.38 77 TYR A N 1
ATOM 591 C CA . TYR A 1 77 ? -3.723 4.168 -19.298 1.00 58.38 77 TYR A CA 1
ATOM 592 C C . TYR A 1 77 ? -3.370 5.558 -18.741 1.00 58.38 77 TYR A C 1
ATOM 594 O O . TYR A 1 77 ? -3.335 5.729 -17.525 1.00 58.38 77 TYR A O 1
ATOM 602 N N . ARG A 1 78 ? -3.145 6.572 -19.590 1.00 61.16 78 ARG A N 1
ATOM 603 C CA . ARG A 1 78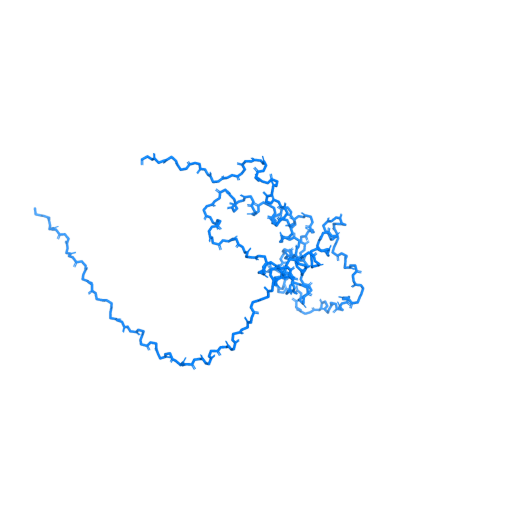 ? -2.835 7.943 -19.145 1.00 61.16 78 ARG A CA 1
ATOM 604 C C . ARG A 1 78 ? -3.996 8.617 -18.417 1.00 61.16 78 ARG A C 1
ATOM 606 O O . ARG A 1 78 ? -3.729 9.391 -17.501 1.00 61.16 78 ARG A O 1
ATOM 613 N N . THR A 1 79 ? -5.238 8.339 -18.808 1.00 63.09 79 THR A N 1
ATOM 614 C CA . THR A 1 79 ? -6.440 8.932 -18.202 1.00 63.09 79 THR A CA 1
ATOM 615 C C . THR A 1 79 ? -6.864 8.193 -16.937 1.00 63.09 79 THR A C 1
ATOM 617 O O . THR A 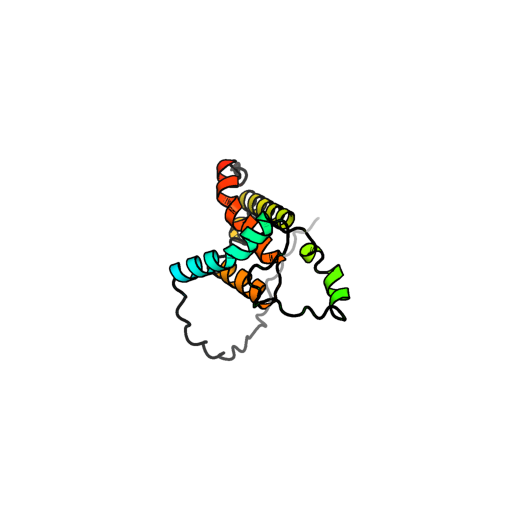1 79 ? -7.171 8.833 -15.938 1.00 63.09 79 THR A O 1
ATOM 620 N N . ILE A 1 80 ? -6.820 6.856 -16.940 1.00 66.25 80 ILE A N 1
ATOM 621 C CA . ILE A 1 80 ? -7.296 6.040 -15.807 1.00 66.25 80 ILE A CA 1
ATOM 622 C C . ILE A 1 80 ? -6.230 5.924 -14.703 1.00 66.25 80 ILE A C 1
ATOM 624 O O . ILE A 1 80 ? -6.551 5.934 -13.517 1.00 66.25 80 ILE A O 1
ATOM 628 N N . PHE A 1 81 ? -4.942 5.880 -15.063 1.00 70.75 81 PHE A N 1
ATOM 629 C CA . PHE A 1 81 ? -3.835 5.731 -14.112 1.00 70.75 81 PHE A CA 1
ATOM 630 C C . PHE A 1 81 ? -3.032 7.019 -13.947 1.00 70.75 81 PHE A C 1
ATOM 632 O O . PHE A 1 81 ? -1.800 6.994 -13.919 1.00 70.75 81 PHE A O 1
ATOM 639 N N . TYR A 1 82 ? -3.710 8.156 -13.773 1.00 74.06 82 TYR A N 1
ATOM 640 C CA . TYR A 1 82 ? -3.039 9.410 -13.414 1.00 74.06 82 TYR A CA 1
AT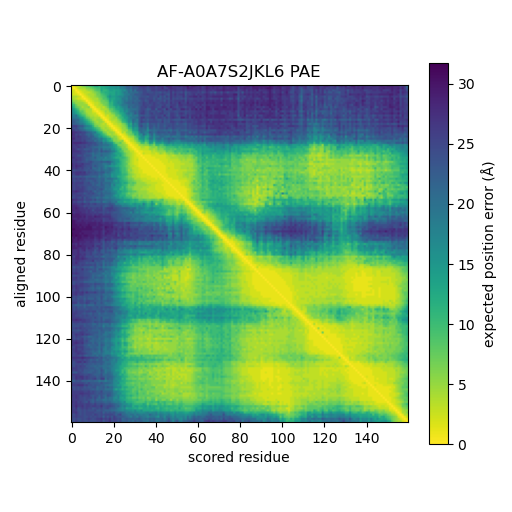OM 641 C C . TYR A 1 82 ? -2.129 9.239 -12.179 1.00 74.06 82 TYR A C 1
ATOM 643 O O . TYR A 1 82 ? -1.017 9.768 -12.127 1.00 74.06 82 TYR A O 1
ATOM 651 N N . PHE A 1 83 ? -2.540 8.378 -11.240 1.00 70.25 83 PHE A N 1
ATOM 652 C CA . PHE A 1 83 ? -1.773 7.985 -10.054 1.00 70.25 83 PHE A CA 1
ATOM 653 C C . PHE A 1 83 ? -0.386 7.404 -10.360 1.00 70.25 83 PHE A C 1
ATOM 655 O O . PHE A 1 83 ? 0.539 7.602 -9.575 1.00 70.25 83 PHE A O 1
ATOM 662 N N . ALA A 1 84 ? -0.192 6.762 -11.516 1.00 70.19 84 ALA A N 1
ATOM 663 C CA . ALA A 1 84 ? 1.110 6.232 -11.920 1.00 70.19 84 ALA A CA 1
ATOM 664 C C . ALA A 1 84 ? 2.143 7.335 -12.222 1.00 70.19 84 ALA A C 1
ATOM 666 O O . ALA A 1 84 ? 3.342 7.059 -12.244 1.00 70.19 84 ALA A O 1
ATOM 667 N N . ARG A 1 85 ? 1.700 8.582 -12.449 1.00 74.31 85 ARG A N 1
ATOM 668 C CA . ARG A 1 85 ? 2.579 9.745 -12.667 1.00 74.31 85 ARG A CA 1
ATOM 669 C C . ARG A 1 85 ? 2.890 10.508 -11.382 1.00 74.31 85 ARG A C 1
ATOM 671 O O . ARG A 1 85 ? 3.778 11.359 -11.396 1.00 74.31 85 ARG A O 1
ATOM 678 N N . LEU A 1 86 ? 2.184 10.229 -10.286 1.00 83.56 86 LEU A N 1
ATOM 679 C CA . LEU A 1 86 ? 2.442 10.894 -9.013 1.00 83.56 86 LEU A CA 1
ATOM 680 C C . LEU A 1 86 ? 3.810 10.482 -8.474 1.00 83.56 86 LEU A C 1
ATOM 682 O O . LEU A 1 86 ? 4.254 9.345 -8.648 1.00 83.56 86 LEU A O 1
ATOM 686 N N . LYS A 1 87 ? 4.486 11.418 -7.805 1.00 87.00 87 LYS A N 1
ATOM 687 C CA . LYS A 1 87 ? 5.773 11.143 -7.164 1.00 87.00 87 LYS A CA 1
ATOM 688 C C . LYS A 1 87 ? 5.596 10.086 -6.062 1.00 87.00 87 LYS A C 1
ATOM 690 O O . LYS A 1 87 ? 4.599 10.149 -5.338 1.00 87.00 87 LYS A O 1
ATOM 695 N N . PRO A 1 88 ? 6.564 9.172 -5.865 1.00 86.62 88 PRO A N 1
ATOM 696 C CA . PRO A 1 88 ? 6.489 8.149 -4.820 1.00 86.62 88 PRO A CA 1
ATOM 697 C C . PRO A 1 88 ? 6.209 8.730 -3.428 1.00 86.62 88 PRO A C 1
ATOM 699 O O . PRO A 1 88 ? 5.392 8.189 -2.689 1.00 86.62 88 PRO A O 1
ATOM 702 N N . ARG A 1 89 ? 6.824 9.875 -3.092 1.00 89.25 89 ARG A N 1
ATOM 703 C CA . ARG A 1 89 ? 6.585 10.577 -1.819 1.00 89.25 89 ARG A CA 1
ATOM 704 C C . ARG A 1 89 ? 5.140 11.038 -1.663 1.00 89.25 89 ARG A C 1
ATOM 706 O O . ARG A 1 89 ? 4.575 10.913 -0.586 1.00 89.25 89 ARG A O 1
ATOM 713 N N . LEU A 1 90 ? 4.527 11.532 -2.738 1.00 90.44 90 LEU A N 1
ATOM 714 C CA . LEU A 1 90 ? 3.130 11.953 -2.705 1.00 90.44 90 LEU A CA 1
ATOM 715 C C . LEU A 1 90 ? 2.205 10.749 -2.494 1.00 90.44 90 LEU A C 1
ATOM 717 O O . LEU A 1 90 ? 1.303 10.820 -1.671 1.00 90.44 90 LEU A O 1
ATOM 721 N N . LEU A 1 91 ? 2.463 9.625 -3.167 1.00 91.44 91 LEU A N 1
ATOM 722 C CA . LEU A 1 91 ? 1.701 8.389 -2.952 1.00 91.44 91 LEU A CA 1
ATOM 723 C C . LEU A 1 91 ? 1.854 7.846 -1.532 1.00 91.44 91 LEU A C 1
ATOM 725 O O . LEU A 1 91 ? 0.877 7.377 -0.956 1.00 91.44 91 LEU A O 1
ATOM 729 N N . PHE A 1 92 ? 3.051 7.945 -0.955 1.00 93.12 92 PHE A N 1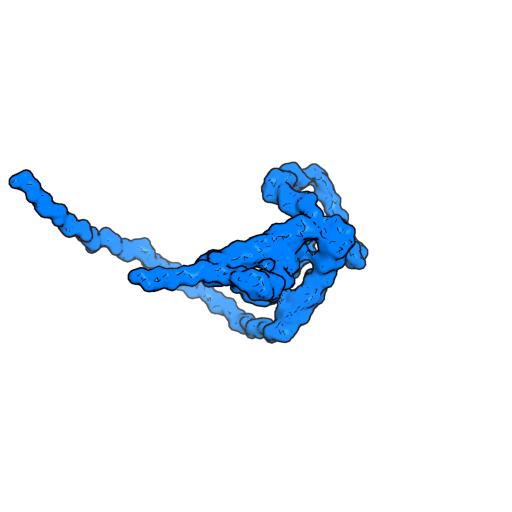
ATOM 730 C CA . PHE A 1 92 ? 3.287 7.600 0.443 1.00 93.12 92 PHE A CA 1
ATOM 731 C C . PHE A 1 92 ? 2.440 8.470 1.385 1.00 93.12 92 PHE A C 1
ATOM 733 O O . PHE A 1 92 ? 1.791 7.948 2.294 1.00 93.12 92 PHE A O 1
ATOM 740 N N . VAL A 1 93 ? 2.392 9.785 1.148 1.00 94.38 93 VAL A N 1
ATOM 741 C CA . VAL A 1 93 ? 1.557 10.711 1.931 1.00 94.38 93 VAL A CA 1
ATOM 742 C C . VAL A 1 93 ? 0.073 10.388 1.756 1.00 94.38 93 VAL A C 1
ATOM 744 O O . VAL A 1 93 ? -0.643 10.309 2.749 1.00 94.38 93 VAL A O 1
ATOM 747 N N . ILE A 1 94 ? -0.381 10.115 0.528 1.00 94.12 94 ILE A N 1
ATOM 748 C CA . ILE A 1 94 ? -1.766 9.704 0.248 1.00 94.12 94 ILE A CA 1
ATOM 749 C C . ILE A 1 94 ? -2.106 8.419 1.009 1.00 94.12 94 ILE A C 1
ATOM 751 O O . ILE A 1 94 ? -3.109 8.378 1.715 1.00 94.12 94 ILE A O 1
ATOM 755 N N . GLY A 1 95 ? -1.261 7.388 0.929 1.00 93.62 95 GLY A N 1
ATOM 756 C CA . GLY A 1 95 ? -1.451 6.144 1.678 1.00 93.62 95 GLY A CA 1
ATOM 757 C C . GLY A 1 95 ? -1.499 6.370 3.190 1.00 93.62 95 GLY A C 1
ATOM 758 O O . GLY A 1 95 ? -2.327 5.779 3.881 1.00 93.62 95 GLY A O 1
ATOM 759 N N . SER A 1 96 ? -0.668 7.282 3.696 1.00 94.25 96 SER A N 1
ATOM 760 C CA . SER A 1 96 ? -0.665 7.663 5.110 1.00 94.25 96 SER A CA 1
ATOM 761 C C . SER A 1 96 ? -1.954 8.376 5.525 1.00 94.25 96 SER A C 1
ATOM 763 O O . SER A 1 96 ? -2.526 8.046 6.561 1.00 94.25 96 SER A O 1
ATOM 765 N N . ALA A 1 97 ? -2.447 9.311 4.711 1.00 94.44 97 ALA A N 1
ATOM 766 C CA . ALA A 1 97 ? -3.704 10.018 4.953 1.00 94.44 97 ALA A CA 1
ATOM 767 C C . ALA A 1 97 ? -4.908 9.068 4.905 1.00 94.44 97 ALA A C 1
ATOM 769 O O . ALA A 1 97 ? -5.790 9.130 5.758 1.00 94.44 97 ALA A O 1
ATOM 770 N N . LEU A 1 98 ? -4.911 8.131 3.955 1.00 93.31 98 LEU A N 1
ATOM 771 C CA . LEU A 1 98 ? -5.926 7.088 3.855 1.00 93.31 98 LEU A CA 1
ATOM 772 C C . LEU A 1 98 ? -5.946 6.197 5.112 1.00 93.31 98 LEU A C 1
ATOM 774 O O . LEU A 1 98 ? -7.025 5.869 5.606 1.00 93.31 98 LEU A O 1
ATOM 778 N N . ARG A 1 99 ? -4.780 5.873 5.694 1.00 93.12 99 ARG A N 1
ATOM 779 C CA . ARG A 1 99 ? -4.714 5.156 6.979 1.00 93.12 99 ARG A CA 1
ATOM 780 C C . ARG A 1 99 ? -5.283 5.988 8.128 1.00 93.12 99 ARG A C 1
ATOM 782 O O . ARG A 1 99 ? -5.974 5.432 8.978 1.00 93.12 99 ARG A O 1
ATOM 789 N N . ALA A 1 100 ? -5.023 7.295 8.152 1.00 92.81 100 ALA A N 1
ATOM 790 C CA . ALA A 1 100 ? -5.602 8.204 9.142 1.00 92.81 100 ALA A CA 1
ATOM 791 C C . ALA A 1 100 ? -7.134 8.195 9.065 1.00 92.81 100 ALA A C 1
ATOM 793 O O . ALA A 1 100 ? -7.800 7.965 10.070 1.00 92.81 100 ALA A O 1
ATOM 794 N N . LEU A 1 101 ? -7.679 8.351 7.852 1.00 91.62 101 LEU A N 1
ATOM 795 C CA . LEU A 1 101 ? -9.118 8.303 7.583 1.00 91.62 101 LEU A CA 1
ATOM 796 C C . LEU A 1 101 ? -9.733 6.970 8.011 1.00 91.62 101 LEU A C 1
ATOM 798 O O . LEU A 1 101 ? -10.802 6.938 8.613 1.00 91.62 101 LEU A O 1
ATOM 802 N N . GLN A 1 102 ? -9.058 5.855 7.739 1.00 92.19 102 GLN A N 1
ATOM 803 C CA . GLN A 1 102 ? -9.528 4.540 8.170 1.00 92.19 102 GLN A CA 1
ATOM 804 C C . GLN A 1 102 ? -9.548 4.408 9.703 1.00 92.19 102 GLN A C 1
ATOM 806 O O . GLN A 1 102 ? -10.432 3.750 10.242 1.00 92.19 102 GLN A O 1
ATOM 811 N N . LEU A 1 103 ? -8.596 5.016 10.419 1.00 89.12 103 LEU A N 1
ATOM 812 C CA . LEU A 1 103 ? -8.561 4.992 11.886 1.00 89.12 103 LEU A CA 1
ATOM 813 C C . LEU A 1 103 ? -9.632 5.887 12.526 1.00 89.12 103 LEU A C 1
ATOM 815 O O . LEU A 1 103 ? -10.094 5.565 13.619 1.00 89.12 103 LEU A O 1
ATOM 819 N N . THR A 1 104 ? -10.044 6.968 11.859 1.00 89.94 104 THR A N 1
ATOM 820 C CA . THR A 1 104 ? -11.072 7.899 12.356 1.00 89.94 104 THR A CA 1
ATOM 821 C C . THR A 1 104 ? -12.498 7.533 11.935 1.00 89.94 104 THR A C 1
ATOM 823 O O . THR A 1 104 ? -13.453 8.114 12.446 1.00 89.94 104 THR A O 1
ATOM 826 N N . THR A 1 105 ? -12.675 6.555 11.040 1.00 87.38 105 THR A N 1
ATOM 827 C CA . THR A 1 105 ? -13.988 6.140 10.516 1.00 87.38 105 THR A CA 1
ATOM 828 C C . THR A 1 105 ? -14.341 4.694 10.878 1.00 87.38 105 THR A C 1
ATOM 830 O O . THR A 1 105 ? -13.486 3.858 11.167 1.00 87.38 105 THR A O 1
ATOM 833 N N . ALA A 1 106 ? -15.633 4.351 10.803 1.00 81.31 106 ALA A N 1
ATOM 834 C CA . ALA A 1 106 ? -16.120 2.976 10.992 1.00 81.31 106 ALA A CA 1
ATOM 835 C C . ALA A 1 106 ? -15.658 1.998 9.884 1.00 81.31 106 ALA A C 1
ATOM 837 O O . ALA A 1 106 ? -15.826 0.784 10.002 1.00 81.31 106 ALA A O 1
ATOM 838 N N . VAL A 1 107 ? -15.029 2.520 8.825 1.00 79.38 107 VAL A N 1
ATOM 839 C CA . VAL A 1 107 ? -14.524 1.787 7.652 1.00 79.38 107 VAL A CA 1
ATOM 840 C C . VAL A 1 107 ? -13.412 0.798 8.027 1.00 79.38 107 VAL A C 1
ATOM 842 O O . VAL A 1 107 ? -13.121 -0.133 7.272 1.00 79.38 107 VAL A O 1
ATOM 845 N N . ARG A 1 108 ? -12.825 0.928 9.225 1.00 72.81 108 ARG A N 1
ATOM 846 C CA . ARG A 1 108 ? -11.832 -0.010 9.762 1.00 72.81 108 ARG A CA 1
ATOM 847 C C . ARG A 1 108 ? -12.275 -1.473 9.703 1.00 72.81 108 ARG A C 1
ATOM 849 O O . ARG A 1 108 ? -11.426 -2.328 9.478 1.00 72.81 108 ARG A O 1
ATOM 856 N N . LEU A 1 109 ? -13.569 -1.750 9.870 1.00 70.38 109 LEU A N 1
ATOM 857 C CA . LEU A 1 109 ? -14.101 -3.117 9.844 1.00 70.38 109 LEU A CA 1
ATOM 858 C C . LEU A 1 109 ? -14.090 -3.747 8.445 1.00 70.38 109 LEU A C 1
ATOM 860 O O . LEU A 1 109 ? -14.086 -4.967 8.332 1.00 70.38 109 LEU A O 1
ATOM 864 N N . VAL A 1 110 ? -14.061 -2.930 7.390 1.00 74.81 110 VAL A N 1
ATOM 865 C CA . VAL A 1 110 ? -14.170 -3.395 5.999 1.00 74.81 110 VAL A CA 1
ATOM 866 C C . VAL A 1 110 ? -12.811 -3.381 5.289 1.00 74.81 110 VAL A C 1
ATOM 868 O O . VAL A 1 110 ? -12.549 -4.227 4.441 1.00 74.81 110 VAL A O 1
ATOM 871 N N . PHE A 1 111 ? -11.915 -2.458 5.656 1.00 76.69 111 PHE A N 1
ATOM 872 C CA . PHE A 1 111 ? -10.667 -2.207 4.924 1.00 76.69 111 PHE A CA 1
ATOM 873 C C . PHE A 1 111 ? -9.401 -2.327 5.786 1.00 76.69 111 PHE A C 1
ATOM 875 O O . PHE A 1 111 ? -8.532 -1.460 5.723 1.00 76.69 111 PHE A O 1
ATOM 882 N N . ASP A 1 112 ? -9.251 -3.378 6.598 1.00 79.25 112 ASP A N 1
ATOM 883 C CA . ASP A 1 112 ? -7.945 -3.723 7.195 1.00 79.25 112 ASP A CA 1
ATOM 884 C C . ASP A 1 112 ? -7.373 -4.960 6.476 1.00 79.25 112 ASP A C 1
ATOM 886 O O . ASP A 1 112 ? -7.615 -6.093 6.902 1.00 79.25 112 ASP A O 1
ATOM 890 N N . PRO A 1 113 ? -6.677 -4.781 5.330 1.00 79.38 113 PRO A N 1
ATOM 891 C CA . PRO A 1 113 ? -6.161 -5.910 4.570 1.00 79.38 113 PRO A CA 1
ATOM 892 C C . PRO A 1 113 ? -5.184 -6.709 5.432 1.00 79.38 113 PRO A C 1
ATOM 894 O O . PRO A 1 113 ? -4.323 -6.147 6.115 1.00 79.38 113 PRO A O 1
ATOM 897 N N . SER A 1 114 ? -5.294 -8.037 5.385 1.00 84.62 114 SER A N 1
ATOM 898 C CA . SER A 1 114 ? -4.346 -8.894 6.089 1.00 84.62 114 SER A CA 1
ATOM 899 C C . SER A 1 114 ? -2.930 -8.694 5.534 1.00 84.62 114 SER A C 1
ATOM 901 O O . SER A 1 114 ? -2.737 -8.318 4.373 1.00 84.62 114 SER A O 1
ATOM 903 N N . ILE A 1 115 ? -1.912 -8.992 6.347 1.00 81.69 115 ILE A N 1
ATOM 904 C CA . ILE A 1 115 ? -0.499 -8.904 5.932 1.00 81.69 115 ILE A CA 1
ATOM 905 C C . ILE A 1 115 ? -0.252 -9.725 4.651 1.00 81.69 115 ILE A C 1
ATOM 907 O O . ILE A 1 115 ? 0.522 -9.313 3.789 1.00 81.69 115 ILE A O 1
ATOM 911 N N . GLY A 1 116 ? -0.954 -10.855 4.497 1.00 84.50 116 GLY A N 1
ATOM 912 C CA . GLY A 1 116 ? -0.898 -11.685 3.292 1.00 84.50 116 GLY A CA 1
ATOM 913 C C . GLY A 1 116 ? -1.435 -10.974 2.047 1.00 84.50 116 GLY A C 1
ATOM 914 O O . GLY A 1 116 ? -0.792 -11.024 1.002 1.00 84.50 116 GLY A O 1
ATOM 915 N N . VAL A 1 117 ? -2.555 -10.249 2.160 1.00 86.12 117 VAL A N 1
ATOM 916 C CA . VAL A 1 117 ? -3.109 -9.449 1.051 1.00 86.12 117 VAL A CA 1
ATOM 917 C C . VAL A 1 117 ? -2.141 -8.335 0.658 1.00 86.12 117 VAL A C 1
ATOM 919 O O . VAL A 1 117 ? -1.891 -8.135 -0.528 1.00 86.12 117 VAL A O 1
ATOM 922 N N . GLY A 1 118 ? -1.531 -7.657 1.636 1.00 85.38 118 GLY A N 1
ATOM 923 C CA . GLY A 1 118 ? -0.506 -6.642 1.378 1.00 85.38 118 GLY A CA 1
ATOM 924 C C . GLY A 1 118 ? 0.705 -7.202 0.624 1.00 85.38 118 GLY A C 1
ATOM 925 O O . GLY A 1 118 ? 1.150 -6.606 -0.356 1.00 85.38 118 GLY A O 1
ATOM 926 N N . ALA A 1 119 ? 1.206 -8.373 1.032 1.00 84.38 119 ALA A N 1
ATOM 927 C CA . ALA A 1 119 ? 2.304 -9.057 0.347 1.00 84.38 119 ALA A CA 1
ATOM 928 C C . ALA A 1 119 ? 1.919 -9.478 -1.081 1.00 84.38 119 ALA A C 1
ATOM 930 O O . ALA A 1 119 ? 2.687 -9.250 -2.015 1.00 84.38 119 ALA A O 1
ATOM 931 N N . GLY A 1 120 ? 0.718 -10.034 -1.264 1.00 88.12 120 GLY A N 1
ATOM 932 C CA . GLY A 1 120 ? 0.198 -10.442 -2.569 1.00 88.12 120 GLY A CA 1
ATOM 933 C C . GLY A 1 120 ? 0.023 -9.266 -3.529 1.00 88.12 120 GLY A C 1
ATOM 934 O O . GLY A 1 120 ? 0.482 -9.334 -4.666 1.00 88.12 120 GLY A O 1
ATOM 935 N N . LEU A 1 121 ? -0.560 -8.155 -3.067 1.00 87.69 121 LEU A N 1
ATOM 936 C CA . LEU A 1 121 ? -0.682 -6.929 -3.861 1.00 87.69 121 LEU A CA 1
ATOM 937 C C . LEU A 1 121 ? 0.685 -6.378 -4.257 1.00 87.69 121 LEU A C 1
ATOM 939 O O . LEU A 1 121 ? 0.866 -5.959 -5.397 1.00 87.69 121 LEU A O 1
ATOM 943 N N . ASN A 1 122 ? 1.659 -6.405 -3.346 1.00 85.69 122 ASN A N 1
ATOM 944 C CA . ASN A 1 122 ? 3.002 -5.926 -3.644 1.00 85.69 122 ASN A CA 1
ATOM 945 C C . ASN A 1 122 ? 3.733 -6.844 -4.643 1.00 85.69 122 ASN A C 1
ATOM 947 O O . ASN A 1 122 ? 4.429 -6.362 -5.535 1.00 85.69 122 ASN A O 1
ATOM 951 N N . LEU A 1 123 ? 3.522 -8.160 -4.552 1.00 84.12 123 LEU A N 1
ATOM 952 C CA . LEU A 1 123 ? 4.030 -9.133 -5.520 1.00 84.12 123 LEU A CA 1
ATOM 953 C C . LEU A 1 123 ? 3.375 -8.960 -6.899 1.00 84.12 123 LEU A C 1
ATOM 955 O O . LEU A 1 123 ? 4.067 -8.983 -7.912 1.00 84.12 123 LEU A O 1
ATOM 959 N N . MET A 1 124 ? 2.063 -8.725 -6.950 1.00 85.31 124 MET A N 1
ATOM 960 C CA . MET A 1 124 ? 1.341 -8.432 -8.194 1.00 85.31 124 MET A CA 1
ATOM 961 C C . MET A 1 124 ? 1.779 -7.100 -8.805 1.00 85.31 124 MET A C 1
ATOM 963 O O . MET A 1 124 ? 1.950 -7.000 -10.020 1.00 85.31 124 MET A O 1
ATOM 967 N N . ALA A 1 125 ? 2.023 -6.085 -7.977 1.00 84.44 125 ALA A N 1
ATOM 968 C CA . ALA A 1 125 ? 2.593 -4.811 -8.400 1.00 84.44 125 ALA A CA 1
ATOM 969 C C . ALA A 1 125 ? 3.990 -5.010 -9.016 1.00 84.44 125 ALA A C 1
ATOM 971 O O . ALA A 1 125 ? 4.265 -4.501 -10.102 1.00 84.44 125 ALA A O 1
ATOM 972 N N . LEU A 1 126 ? 4.836 -5.839 -8.394 1.00 79.44 126 LEU A N 1
ATOM 973 C CA . LEU A 1 126 ? 6.123 -6.259 -8.958 1.00 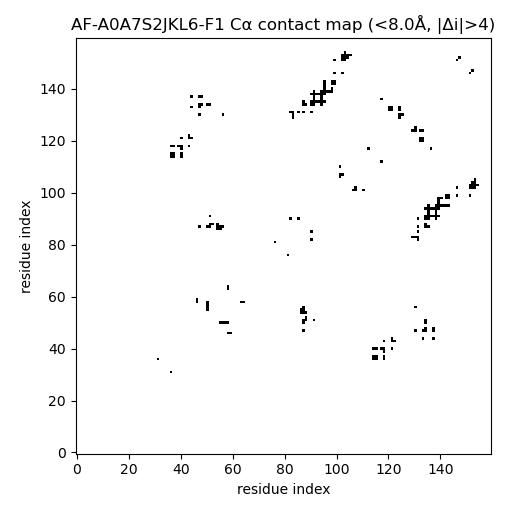79.44 126 LEU A CA 1
ATOM 974 C C . LEU A 1 126 ? 5.959 -7.005 -10.293 1.00 79.44 126 LEU A C 1
ATOM 976 O O . LEU A 1 126 ? 6.627 -6.651 -11.265 1.00 79.44 126 LEU A O 1
ATOM 980 N N . ALA A 1 127 ? 5.053 -7.983 -10.373 1.00 82.19 127 ALA A N 1
ATOM 981 C CA . ALA A 1 127 ? 4.823 -8.794 -11.571 1.00 82.19 127 ALA A CA 1
ATOM 982 C C . ALA A 1 127 ? 4.305 -7.966 -12.763 1.00 82.19 127 ALA A C 1
ATOM 984 O O . ALA A 1 127 ? 4.718 -8.173 -13.904 1.00 82.19 127 ALA A O 1
ATOM 985 N N . THR A 1 128 ? 3.443 -6.984 -12.489 1.00 78.50 128 THR A N 1
ATOM 986 C CA . THR A 1 128 ? 2.892 -6.040 -13.479 1.00 78.50 128 THR A CA 1
ATOM 987 C C . THR A 1 128 ? 3.791 -4.829 -13.733 1.00 78.50 128 THR A C 1
ATOM 989 O O . THR A 1 128 ? 3.447 -3.968 -14.541 1.00 78.50 128 THR A O 1
ATOM 992 N N . ALA A 1 129 ? 4.940 -4.739 -13.053 1.00 74.88 129 ALA A N 1
ATOM 993 C CA . ALA A 1 129 ? 5.821 -3.571 -13.041 1.00 74.88 129 ALA A CA 1
ATOM 994 C C . ALA A 1 129 ? 5.113 -2.250 -12.652 1.00 74.88 129 ALA A C 1
ATOM 996 O O . ALA A 1 129 ? 5.590 -1.156 -12.972 1.00 74.88 129 ALA A O 1
ATOM 997 N N . SER A 1 130 ? 3.989 -2.338 -11.936 1.00 79.88 130 SER A N 1
ATOM 998 C CA . SER A 1 130 ? 3.230 -1.198 -11.436 1.00 79.88 130 SER A CA 1
ATOM 999 C C . SER A 1 130 ? 3.853 -0.701 -10.135 1.00 79.88 130 SER A C 1
ATOM 1001 O O . SER A 1 130 ? 3.890 -1.407 -9.135 1.00 79.88 130 SER A O 1
ATOM 1003 N N . ARG A 1 131 ? 4.386 0.523 -10.137 1.00 78.88 131 ARG A N 1
ATOM 1004 C CA . ARG A 1 131 ? 5.203 1.035 -9.018 1.00 78.88 131 ARG A CA 1
ATOM 1005 C C . ARG A 1 131 ? 4.420 1.838 -7.983 1.00 78.88 131 ARG A C 1
ATOM 1007 O O . ARG A 1 131 ? 4.890 2.032 -6.865 1.00 78.88 131 ARG A O 1
ATOM 1014 N N . TRP A 1 132 ? 3.244 2.325 -8.362 1.00 84.50 132 TRP A N 1
ATOM 1015 C CA . TRP A 1 132 ? 2.431 3.199 -7.522 1.00 84.50 132 TRP A CA 1
ATOM 1016 C C . TRP A 1 132 ? 1.751 2.481 -6.336 1.00 84.50 132 TRP A C 1
ATOM 1018 O O . TRP A 1 132 ? 1.752 3.067 -5.249 1.00 84.50 132 TRP A O 1
ATOM 1028 N N . PRO A 1 133 ? 1.236 1.230 -6.450 1.00 88.31 133 PRO A N 1
ATOM 1029 C CA . PRO A 1 133 ? 0.532 0.588 -5.337 1.00 88.31 133 PRO A CA 1
ATOM 1030 C C . PRO A 1 133 ? 1.468 0.320 -4.161 1.00 88.31 133 PRO A C 1
ATOM 1032 O O . PRO A 1 133 ? 1.087 0.500 -3.011 1.00 88.31 133 PRO A O 1
ATOM 1035 N N . SER A 1 134 ? 2.717 -0.051 -4.450 1.00 87.50 134 SER A N 1
ATOM 1036 C CA . SER A 1 134 ? 3.738 -0.343 -3.445 1.00 87.50 134 SER A CA 1
ATOM 1037 C C . SER A 1 134 ? 4.065 0.871 -2.571 1.00 87.50 134 SER A C 1
ATOM 1039 O O . SER A 1 134 ? 4.168 0.734 -1.356 1.00 87.50 134 SER A O 1
ATOM 1041 N N . ALA A 1 135 ? 4.197 2.065 -3.163 1.00 89.62 135 ALA A N 1
ATOM 1042 C CA . ALA A 1 135 ? 4.471 3.298 -2.417 1.00 89.62 135 ALA A CA 1
ATOM 1043 C C . ALA A 1 135 ? 3.278 3.721 -1.541 1.00 89.62 135 ALA A C 1
ATOM 1045 O O . ALA A 1 135 ? 3.464 4.141 -0.399 1.00 89.62 135 ALA A O 1
ATOM 1046 N N . LEU A 1 136 ? 2.056 3.562 -2.058 1.00 91.94 136 LEU A N 1
ATOM 1047 C CA . LEU A 1 136 ? 0.826 3.830 -1.314 1.00 91.94 136 LEU A CA 1
ATOM 1048 C C . LEU A 1 136 ? 0.662 2.856 -0.138 1.00 91.94 136 LEU A C 1
ATOM 1050 O O . LEU A 1 136 ? 0.446 3.292 0.992 1.00 91.94 136 LEU A O 1
ATOM 1054 N N . LEU A 1 137 ? 0.819 1.550 -0.380 1.00 90.75 137 LEU A N 1
ATOM 1055 C CA . LEU A 1 137 ? 0.742 0.512 0.655 1.00 90.75 137 LEU A CA 1
ATOM 1056 C C . LEU A 1 137 ? 1.808 0.698 1.735 1.00 90.75 137 LEU A C 1
ATOM 1058 O O . LEU A 1 137 ? 1.523 0.484 2.912 1.00 90.75 137 LEU A O 1
ATOM 1062 N N . LEU A 1 138 ? 3.012 1.129 1.355 1.00 90.81 138 LEU A N 1
ATOM 1063 C CA . LEU A 1 138 ? 4.071 1.448 2.305 1.00 90.81 138 LEU A CA 1
ATOM 1064 C C . LEU A 1 138 ? 3.652 2.592 3.242 1.00 90.81 138 LEU A C 1
ATOM 1066 O O . LEU A 1 138 ? 3.752 2.445 4.458 1.00 90.81 138 LEU A O 1
ATOM 1070 N N . GLY A 1 139 ? 3.134 3.699 2.696 1.00 92.62 139 GLY A N 1
ATOM 1071 C CA . GLY A 1 139 ? 2.615 4.811 3.503 1.00 92.62 139 GLY A CA 1
ATOM 1072 C C . GLY A 1 139 ? 1.478 4.381 4.427 1.00 92.62 139 GLY A C 1
ATOM 1073 O O . GLY A 1 139 ? 1.469 4.698 5.617 1.00 92.62 139 GLY A O 1
ATOM 1074 N N . TRP A 1 140 ? 0.558 3.570 3.912 1.00 93.12 140 TRP A N 1
ATOM 1075 C CA . TRP A 1 140 ? -0.538 3.012 4.698 1.00 93.12 140 TRP A CA 1
ATOM 1076 C C . TRP A 1 140 ? -0.049 2.137 5.865 1.00 93.12 140 TRP A C 1
ATOM 1078 O O . TRP A 1 140 ? -0.514 2.290 6.994 1.00 93.12 140 TRP A O 1
ATOM 1088 N N . ALA A 1 141 ? 0.899 1.229 5.618 1.00 90.81 141 ALA A N 1
ATOM 1089 C CA . ALA A 1 141 ? 1.392 0.294 6.627 1.00 90.81 141 ALA A CA 1
ATOM 1090 C C . ALA A 1 141 ? 2.241 0.984 7.709 1.00 90.81 141 ALA A C 1
ATOM 1092 O O . ALA A 1 141 ? 2.094 0.681 8.893 1.00 90.81 141 ALA A O 1
ATOM 1093 N N . VAL A 1 142 ? 3.110 1.919 7.311 1.00 92.62 142 VAL A N 1
ATOM 1094 C CA . VAL A 1 142 ? 4.080 2.573 8.209 1.00 92.62 142 VAL A CA 1
ATOM 1095 C C . VAL A 1 142 ? 3.441 3.672 9.061 1.00 92.62 142 VAL A C 1
ATOM 1097 O O . VAL A 1 142 ? 3.870 3.902 10.187 1.00 92.62 142 VAL A O 1
ATOM 1100 N N . SER A 1 143 ? 2.396 4.340 8.570 1.00 95.00 143 SER A N 1
ATOM 1101 C CA . SER A 1 143 ? 1.796 5.491 9.263 1.00 95.00 143 SER A CA 1
ATOM 1102 C C . SER A 1 143 ? 0.898 5.131 10.452 1.00 95.00 143 SER A C 1
ATOM 1104 O O . SER A 1 143 ? 0.591 5.991 11.273 1.00 95.00 143 SER A O 1
ATOM 1106 N N . LYS A 1 144 ? 0.490 3.865 10.605 1.00 92.38 144 LYS A N 1
ATOM 1107 C CA . LYS A 1 144 ? -0.374 3.420 11.713 1.00 92.38 144 LYS A CA 1
ATOM 1108 C C . LYS A 1 144 ? 0.136 3.828 13.114 1.00 92.38 144 LYS A C 1
ATOM 1110 O O . LYS A 1 144 ? -0.642 4.453 13.832 1.00 92.38 144 LYS A O 1
ATOM 1115 N N . PRO A 1 145 ? 1.375 3.502 13.541 1.00 93.38 145 PRO A N 1
ATOM 1116 C CA . PRO A 1 145 ? 1.884 3.911 14.855 1.00 93.38 145 PRO A CA 1
ATOM 1117 C C . PRO A 1 145 ? 1.940 5.433 15.023 1.00 93.38 145 PRO A C 1
ATOM 1119 O O . PRO A 1 145 ? 1.617 5.934 16.094 1.00 93.38 145 PRO A O 1
ATOM 1122 N N . PHE A 1 146 ? 2.284 6.163 13.959 1.00 95.38 146 PHE A N 1
ATOM 1123 C CA . PHE A 1 146 ? 2.316 7.625 13.965 1.00 95.38 146 PHE A CA 1
ATOM 1124 C C . PHE A 1 146 ? 0.930 8.225 14.255 1.00 95.38 146 PHE A C 1
ATOM 1126 O O . PHE A 1 146 ? 0.795 9.101 15.103 1.00 95.38 146 PHE A O 1
ATOM 1133 N N . TRP A 1 147 ? -0.123 7.701 13.626 1.00 94.75 147 TRP A N 1
ATOM 1134 C CA . TRP A 1 147 ? -1.492 8.160 13.873 1.00 94.75 147 TRP A CA 1
ATOM 1135 C C . TRP A 1 147 ? -2.016 7.788 15.260 1.00 94.75 147 TRP A C 1
ATOM 1137 O O . TRP A 1 147 ? -2.695 8.593 15.892 1.00 94.75 147 TRP A O 1
ATOM 1147 N N . ILE A 1 148 ? -1.668 6.600 15.759 1.00 91.06 148 ILE A N 1
ATOM 1148 C CA . ILE A 1 148 ? -2.007 6.190 17.129 1.00 91.06 148 ILE A CA 1
ATOM 1149 C C . ILE A 1 148 ? -1.337 7.126 18.143 1.00 91.06 148 ILE A C 1
ATOM 1151 O O . ILE A 1 148 ? -1.982 7.549 19.100 1.00 91.06 148 ILE A O 1
ATOM 1155 N N . PHE A 1 149 ? -0.075 7.497 17.911 1.00 94.69 149 PHE A N 1
ATOM 1156 C CA . PHE A 1 149 ? 0.645 8.462 18.741 1.00 94.69 149 PHE A CA 1
ATOM 1157 C C . PHE A 1 149 ? -0.048 9.835 18.772 1.00 94.69 149 PHE A C 1
ATOM 1159 O O . PHE A 1 149 ? -0.185 10.432 19.836 1.00 94.69 149 PHE A O 1
ATOM 1166 N N . LEU A 1 150 ? -0.582 10.291 17.635 1.00 94.06 150 LEU A N 1
ATOM 1167 C CA . LEU A 1 150 ? -1.379 11.521 17.530 1.00 94.06 150 LEU A CA 1
ATOM 1168 C C . LEU A 1 150 ? -2.822 11.390 18.051 1.00 94.06 150 LEU A C 1
ATOM 1170 O O . LEU A 1 150 ? -3.623 12.303 17.859 1.00 94.06 150 LEU A O 1
ATOM 1174 N N . ARG A 1 151 ? -3.172 10.272 18.701 1.00 91.88 151 ARG A N 1
ATOM 1175 C CA . ARG A 1 151 ? -4.525 9.978 19.202 1.00 91.88 151 ARG A CA 1
ATOM 1176 C C . ARG A 1 151 ? -5.605 9.998 18.112 1.00 91.88 151 ARG A C 1
ATOM 1178 O O . ARG A 1 151 ? -6.764 10.289 18.394 1.00 91.88 151 ARG A O 1
ATOM 1185 N N . ALA A 1 152 ? -5.255 9.654 16.872 1.00 88.81 152 ALA A N 1
ATOM 1186 C CA . ALA A 1 152 ? -6.247 9.446 15.825 1.00 88.81 152 ALA A CA 1
ATOM 1187 C C . ALA A 1 152 ? -7.070 8.191 16.152 1.00 88.81 152 ALA A C 1
ATOM 1189 O O . ALA A 1 152 ? -6.579 7.061 16.079 1.00 88.81 152 ALA A O 1
ATOM 1190 N N . GLY A 1 153 ? -8.327 8.397 16.524 1.00 86.56 153 GLY A N 1
ATOM 1191 C CA . GLY A 1 153 ? -9.289 7.344 16.815 1.00 86.56 153 GLY A CA 1
ATOM 1192 C C . GLY A 1 153 ? -10.685 7.740 16.342 1.00 86.56 153 GLY A C 1
ATOM 1193 O O . GLY A 1 153 ? -10.899 8.893 15.954 1.00 86.56 153 GLY A O 1
ATOM 1194 N N . PRO A 1 154 ? -11.637 6.796 16.332 1.00 85.44 154 PRO A N 1
ATOM 1195 C CA . PRO A 1 154 ? -13.025 7.122 16.046 1.00 85.44 154 PRO A CA 1
ATOM 1196 C C . PRO A 1 154 ? -13.554 8.099 17.110 1.00 85.44 154 PRO A C 1
ATOM 1198 O O . PRO A 1 154 ? -13.158 7.986 18.274 1.00 85.44 154 PRO A O 1
ATOM 1201 N N . PRO A 1 155 ? -14.442 9.041 16.745 1.00 80.75 155 PRO A N 1
ATOM 1202 C CA . PRO A 1 155 ? -15.062 9.925 17.725 1.00 80.75 155 PRO A CA 1
ATOM 1203 C C . PRO A 1 155 ? -15.802 9.086 18.771 1.00 80.75 155 PRO A C 1
ATOM 1205 O O . PRO A 1 155 ? -16.471 8.108 18.423 1.00 80.75 155 PRO A O 1
ATOM 1208 N N . GLU A 1 156 ? -15.667 9.455 20.048 1.00 82.56 156 GLU A N 1
ATOM 1209 C CA . GLU A 1 156 ? -16.390 8.805 21.140 1.00 82.56 156 GLU A CA 1
ATOM 1210 C C . GLU A 1 156 ? -17.882 8.822 20.807 1.00 82.56 156 GLU A C 1
ATOM 1212 O O . GLU A 1 156 ? -18.491 9.885 20.648 1.00 82.56 156 GLU A O 1
ATOM 1217 N N . ARG A 1 157 ? -18.480 7.635 20.647 1.00 74.62 157 ARG A N 1
ATOM 1218 C CA . ARG A 1 157 ? -19.933 7.536 20.540 1.00 74.62 157 ARG A CA 1
ATOM 1219 C C . ARG A 1 157 ? -20.487 8.025 21.869 1.00 74.62 157 ARG A C 1
ATOM 1221 O O . ARG A 1 157 ? -20.426 7.298 22.856 1.00 74.62 157 ARG A O 1
ATOM 1228 N N . LYS A 1 158 ? -21.023 9.245 21.893 1.00 70.75 158 LYS A N 1
ATOM 1229 C CA . LYS A 1 158 ? -21.912 9.675 22.968 1.00 70.75 158 LYS A CA 1
ATOM 1230 C C . LYS A 1 158 ? -23.119 8.747 22.900 1.00 70.75 158 LYS A C 1
ATOM 1232 O O . LYS A 1 158 ? -23.935 8.871 21.992 1.00 70.75 158 LYS A O 1
ATOM 1237 N N . VAL A 1 159 ? -23.152 7.749 23.778 1.00 69.75 159 VAL A N 1
ATOM 1238 C CA . VAL A 1 159 ? -24.340 6.927 23.994 1.00 69.75 159 VAL A CA 1
ATOM 1239 C C . VAL A 1 159 ? -25.341 7.865 24.662 1.0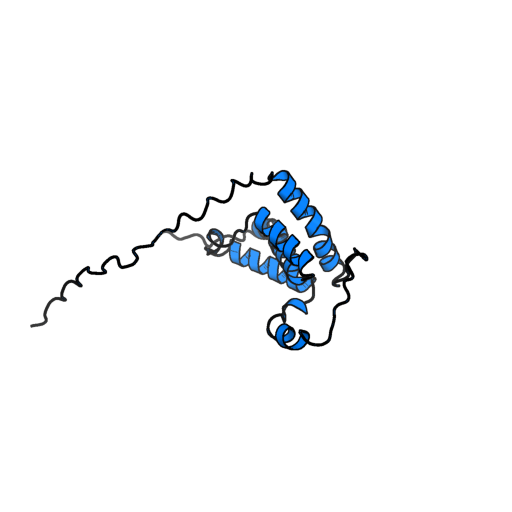0 69.75 159 VAL A C 1
ATOM 1241 O O . VAL A 1 159 ? -25.160 8.222 25.824 1.00 69.75 159 VAL A O 1
ATOM 1244 N N . GLN A 1 160 ? -26.277 8.379 23.867 1.00 52.56 160 GLN A N 1
ATOM 1245 C CA . GLN A 1 160 ? -27.464 9.089 24.339 1.00 52.56 160 GLN A CA 1
ATOM 1246 C C . GLN A 1 160 ? -28.609 8.096 24.465 1.00 52.56 160 GLN A C 1
ATOM 1248 O O . GLN A 1 160 ? -28.703 7.215 23.579 1.00 52.56 160 GLN A O 1
#

Mean predicted aligned error: 12.61 Å

Organism: NCBI:txid156173

Radius of gyration: 23.47 Å; Cα contacts (8 Å, |Δi|>4): 125; chains: 1; bounding box: 82×42×53 Å

Foldseek 3Di:
DDDDDDDDDDDDPPPCPPPPPPPPDPDPDDDDDPVVLVVLLVVLLVQLVVQLVVQHNDGPPVVLPPPDPCPDPCPVCVVVPVLLVDGLNVLLVVLLVVLLVCQQDPCVVVPPDDSNVSSVVSVVCSVVVPNRVSSSSNSNVVNNVVSVVVVRHHPPPPPD

Nearest PDB structures (foldseek):
  6vmb-assembly1_a  TM=1.981E-01  e=8.932E+00  Spinacia oleracea

Secondary structure (DSSP, 8-state):
--PPPPP----------------------PPPPHHHHHHHHHHHHHHHHHHHHHTS---S-GGG------SSTHHHHHHHTGGGGS-HHHHHHHHHHHHHHHHHSGGGGT----HHHHHHHHHHHHHTT--HHHHHHHHHHHHHHHHHHTT--PPP----